Protein AF-A0AAW1B1L0-F1 (afdb_monomer_lite)

Sequence (75 aa):
MNQEEVEHWFLPQLNIIDTFVVEKGFDVFNALDLMENKTFLEMLKFGIGDGYLQYYFYNWKCPSMGPEKVGLVLQ

Radius of gyration: 14.58 Å; chains: 1; bounding box: 39×25×35 Å

InterPro domains:
  IPR000903 Glycylpeptide N-tetradecanoyltransferase [PTHR11377] (24-75)
  IPR016181 Acyl-CoA N-acyltransferase [SSF55729] (1-74)
  IPR022677 Glycylpeptide N-tetradecanoyltransferase, C-terminal [PF02799] (24-68)
  IPR022678 Glycylpeptide N-tetradecanoyltransferase, conserved site [PS00976] (45-51)

pLDDT: mean 76.87, std 13.92, range [44.72, 93.94]

Foldseek 3Di:
DDPVVCCQAPNFDPPFAFFFADDDVDGGDTDTPAAPCVVCCVVVVGGGDPDGDDDDDDPDDDPDDHRNPDPDDDD

Structure (mmCIF, N/CA/C/O backbone):
data_AF-A0AAW1B1L0-F1
#
_entry.id   AF-A0AAW1B1L0-F1
#
loop_
_atom_site.group_PDB
_atom_site.id
_atom_site.type_symbol
_atom_site.label_atom_id
_atom_site.label_alt_id
_atom_site.label_comp_id
_atom_site.label_asym_id
_atom_site.label_entity_id
_atom_site.label_seq_id
_atom_site.pdbx_PDB_ins_code
_atom_site.Cartn_x
_atom_site.Cartn_y
_atom_site.Cartn_z
_atom_site.occupancy
_atom_site.B_iso_or_equiv
_atom_site.auth_seq_id
_atom_site.auth_comp_id
_atom_site.auth_asym_id
_atom_site.auth_atom_id
_atom_site.pdbx_PDB_model_num
ATOM 1 N N . MET A 1 1 ? 15.962 -13.449 -18.485 1.00 60.81 1 MET A N 1
ATOM 2 C CA . MET A 1 1 ? 15.543 -12.705 -17.290 1.00 60.81 1 MET A CA 1
ATOM 3 C C . MET A 1 1 ? 16.796 -12.414 -16.495 1.00 60.81 1 MET A C 1
ATOM 5 O O . MET A 1 1 ? 17.458 -13.362 -16.082 1.00 60.81 1 MET A O 1
ATOM 9 N N . ASN A 1 2 ? 17.217 -11.154 -16.440 1.00 79.56 2 ASN A N 1
ATOM 10 C CA . ASN A 1 2 ? 18.401 -10.763 -15.666 1.00 79.56 2 ASN A CA 1
ATOM 11 C C . ASN A 1 2 ? 18.015 -10.533 -14.190 1.00 79.56 2 ASN A C 1
ATOM 13 O O . ASN A 1 2 ? 16.833 -10.524 -13.852 1.00 79.56 2 ASN A O 1
ATOM 17 N N . GLN A 1 3 ? 19.004 -10.394 -13.305 1.00 73.31 3 GLN A N 1
ATOM 18 C CA . GLN A 1 3 ? 18.756 -10.214 -11.870 1.00 73.31 3 GLN A CA 1
ATOM 19 C C . GLN A 1 3 ? 17.893 -8.973 -11.584 1.00 73.31 3 GLN A C 1
ATOM 21 O O . GLN A 1 3 ? 16.978 -9.044 -10.779 1.00 73.31 3 GLN A O 1
ATOM 26 N N . GLU A 1 4 ? 18.113 -7.885 -12.315 1.00 72.75 4 GLU A N 1
ATOM 27 C CA . GLU A 1 4 ? 17.376 -6.623 -12.179 1.00 72.75 4 GLU A CA 1
ATOM 28 C C . GLU A 1 4 ? 15.884 -6.766 -12.553 1.00 72.75 4 GLU A C 1
ATOM 30 O O . GLU A 1 4 ? 15.005 -6.249 -11.868 1.00 72.75 4 GLU A O 1
ATOM 35 N N . GLU A 1 5 ? 15.567 -7.541 -13.596 1.00 68.00 5 GLU A N 1
ATOM 36 C CA . GLU A 1 5 ? 14.195 -7.920 -13.950 1.00 68.00 5 GLU A CA 1
ATOM 37 C C . GLU A 1 5 ? 13.574 -8.816 -12.875 1.00 68.00 5 GLU A C 1
ATOM 39 O O . GLU A 1 5 ? 12.395 -8.669 -12.571 1.00 68.00 5 GLU A O 1
ATOM 44 N N . VAL A 1 6 ? 14.345 -9.730 -12.280 1.00 69.19 6 VAL A N 1
ATOM 45 C CA . VAL A 1 6 ? 13.847 -10.575 -11.185 1.00 69.19 6 VAL A CA 1
ATOM 46 C C . VAL A 1 6 ? 13.511 -9.728 -9.955 1.00 69.19 6 VAL A C 1
ATOM 48 O O . VAL A 1 6 ? 12.445 -9.897 -9.369 1.00 69.19 6 VAL A O 1
ATOM 51 N N . GLU A 1 7 ? 14.382 -8.786 -9.600 1.00 68.81 7 GLU A N 1
ATOM 52 C CA . GLU A 1 7 ? 14.175 -7.847 -8.495 1.00 68.81 7 GLU A CA 1
ATOM 53 C C . GLU A 1 7 ? 12.959 -6.941 -8.744 1.00 68.81 7 GLU A C 1
ATOM 55 O O . GLU A 1 7 ? 12.144 -6.752 -7.845 1.00 68.81 7 GLU A O 1
ATOM 60 N N . HIS A 1 8 ? 12.773 -6.458 -9.976 1.00 67.75 8 HIS A N 1
ATOM 61 C CA . HIS A 1 8 ? 11.625 -5.633 -10.358 1.00 67.75 8 HIS A CA 1
ATOM 62 C C . HIS A 1 8 ? 10.286 -6.393 -10.344 1.00 67.75 8 HIS A C 1
ATOM 64 O O . HIS A 1 8 ? 9.278 -5.849 -9.902 1.00 67.75 8 HIS A O 1
ATOM 70 N N . TRP A 1 9 ? 10.257 -7.637 -10.838 1.00 64.75 9 TRP A N 1
ATOM 71 C CA . TRP A 1 9 ? 9.017 -8.402 -11.036 1.00 64.75 9 TRP A CA 1
ATOM 72 C C . TRP A 1 9 ? 8.640 -9.330 -9.880 1.00 64.75 9 TRP A C 1
ATOM 74 O O . TRP A 1 9 ? 7.487 -9.744 -9.804 1.00 64.75 9 TRP A O 1
ATOM 84 N N . PHE A 1 10 ? 9.578 -9.711 -9.011 1.00 62.28 10 PHE A N 1
ATOM 85 C CA . PHE A 1 10 ? 9.345 -10.815 -8.072 1.00 62.28 10 PHE A CA 1
ATOM 86 C C . PHE A 1 10 ? 9.791 -10.545 -6.636 1.00 62.28 10 PHE A C 1
ATOM 88 O O . PHE A 1 10 ? 9.414 -11.323 -5.758 1.00 62.28 10 PHE A O 1
ATOM 95 N N . LEU A 1 11 ? 10.558 -9.482 -6.360 1.00 61.25 11 LEU A N 1
ATOM 96 C CA . LEU A 1 11 ? 10.937 -9.163 -4.984 1.00 61.25 11 LEU A CA 1
ATOM 97 C C . LEU A 1 11 ? 9.986 -8.136 -4.353 1.00 61.25 11 LEU A C 1
ATOM 99 O O . LEU A 1 11 ? 9.701 -7.104 -4.960 1.00 61.25 11 LEU A O 1
ATOM 103 N N . PRO A 1 12 ? 9.502 -8.389 -3.123 1.00 57.44 12 PRO A N 1
ATOM 104 C CA . PRO A 1 12 ? 8.721 -7.412 -2.385 1.00 57.44 12 PRO A CA 1
ATOM 105 C C . PRO A 1 12 ? 9.598 -6.207 -2.032 1.00 57.44 12 PRO A C 1
ATOM 107 O O . PRO A 1 12 ? 10.654 -6.350 -1.415 1.00 57.44 12 PRO A O 1
ATOM 110 N N . GLN A 1 13 ? 9.157 -5.010 -2.412 1.00 57.75 13 GLN A N 1
ATOM 111 C CA . GLN A 1 13 ? 9.806 -3.773 -1.990 1.00 57.75 13 GLN A CA 1
ATOM 112 C C . GLN A 1 13 ? 9.376 -3.425 -0.557 1.00 57.75 13 GLN A C 1
ATOM 114 O O . GLN A 1 13 ? 8.183 -3.423 -0.241 1.00 57.75 13 GLN A O 1
ATOM 119 N N . LEU A 1 14 ? 10.358 -3.156 0.312 1.00 44.72 14 LEU A N 1
ATOM 120 C CA . LEU A 1 14 ? 10.123 -2.747 1.700 1.00 44.72 14 LEU A CA 1
ATOM 121 C C . LEU A 1 14 ? 9.382 -1.397 1.758 1.00 44.72 14 LEU A C 1
ATOM 123 O O . LEU A 1 14 ? 9.696 -0.490 0.991 1.00 44.72 14 LEU A O 1
ATOM 127 N N . ASN A 1 15 ? 8.492 -1.245 2.748 1.00 48.56 15 ASN A N 1
ATOM 128 C CA . ASN A 1 15 ? 7.788 -0.003 3.129 1.00 48.56 15 ASN A CA 1
ATOM 129 C C . ASN A 1 15 ? 6.617 0.453 2.233 1.00 48.56 15 ASN A C 1
ATOM 131 O O . ASN A 1 15 ? 6.377 1.653 2.122 1.00 48.56 15 ASN A O 1
ATOM 135 N N . ILE A 1 16 ? 5.885 -0.470 1.600 1.00 50.69 16 ILE A N 1
ATOM 136 C CA . ILE A 1 16 ? 4.786 -0.103 0.685 1.00 50.69 16 ILE A CA 1
ATOM 137 C C . ILE A 1 16 ? 3.400 -0.034 1.359 1.00 50.69 16 ILE A C 1
ATOM 139 O O . ILE A 1 16 ? 2.509 0.589 0.786 1.00 50.69 16 ILE A O 1
ATOM 143 N N . ILE A 1 17 ? 3.164 -0.632 2.540 1.00 52.53 17 ILE A N 1
ATOM 144 C CA . ILE A 1 17 ? 1.797 -0.729 3.097 1.00 52.53 17 ILE A CA 1
ATOM 145 C C . ILE A 1 17 ? 1.760 -0.721 4.611 1.00 52.53 17 ILE A C 1
ATOM 147 O O . ILE A 1 17 ? 2.427 -1.517 5.263 1.00 52.53 17 ILE A O 1
ATOM 151 N N . ASP A 1 18 ? 0.824 0.076 5.109 1.00 53.47 18 ASP A N 1
ATOM 152 C CA . ASP A 1 18 ? 0.331 0.028 6.466 1.00 53.47 18 ASP A CA 1
ATOM 153 C C . ASP A 1 18 ? -1.167 -0.337 6.389 1.00 53.47 18 ASP A C 1
ATOM 155 O O . ASP A 1 18 ? -1.933 0.335 5.702 1.00 53.47 18 ASP A O 1
ATOM 159 N N . THR A 1 19 ? -1.574 -1.447 7.013 1.00 48.47 19 THR A N 1
ATOM 160 C CA . THR A 1 19 ? -2.959 -1.953 7.045 1.00 48.47 19 THR A CA 1
ATOM 161 C C . THR A 1 19 ? -3.571 -1.610 8.380 1.00 48.47 19 THR A C 1
ATOM 163 O O . THR A 1 19 ? -2.928 -1.808 9.392 1.00 48.47 19 THR A O 1
ATOM 166 N N . PHE A 1 20 ? -4.818 -1.170 8.418 1.00 52.25 20 PHE A N 1
ATOM 167 C CA . PHE A 1 20 ? -5.318 -0.401 9.540 1.00 52.25 20 PHE A CA 1
ATOM 168 C C . PHE A 1 20 ? -6.750 -0.802 9.975 1.00 52.25 20 PHE A C 1
ATOM 170 O O . PHE A 1 20 ? -7.320 -1.686 9.352 1.00 52.25 20 PHE A O 1
ATOM 177 N N . VAL A 1 21 ? -7.325 -0.265 11.072 1.00 50.97 21 VAL A N 1
ATOM 178 C CA . VAL A 1 21 ? -8.563 -0.811 11.701 1.00 50.97 21 VAL A CA 1
ATOM 179 C C . VAL A 1 21 ? -9.471 0.292 12.292 1.00 50.97 21 VAL A C 1
ATOM 181 O O . VAL A 1 21 ? -9.002 1.084 13.106 1.00 50.97 21 VAL A O 1
ATOM 184 N N . VAL A 1 22 ? -10.779 0.321 11.960 1.00 55.81 22 VAL A N 1
ATOM 185 C CA . VAL A 1 22 ? -11.812 1.172 12.615 1.00 55.81 22 VAL A CA 1
ATOM 186 C C . VAL A 1 22 ? -13.117 0.393 12.836 1.00 55.81 22 VAL A C 1
ATOM 188 O O . VAL A 1 22 ? -13.605 -0.267 11.924 1.00 55.81 22 VAL A O 1
ATOM 191 N N . GLU A 1 23 ? -13.713 0.529 14.025 1.00 49.97 23 GLU A N 1
ATOM 192 C CA . GLU A 1 23 ? -14.857 -0.262 14.505 1.00 49.97 23 GLU A CA 1
ATOM 193 C C . GLU A 1 23 ? -16.190 0.527 14.409 1.00 49.97 23 GLU A C 1
ATOM 195 O O . GLU A 1 23 ? -16.489 1.391 15.237 1.00 49.97 23 GLU A O 1
ATOM 200 N N . LYS A 1 24 ? -17.010 0.258 13.379 1.00 52.81 24 LYS A N 1
ATOM 201 C CA . LYS A 1 24 ? -18.446 0.632 13.311 1.00 52.81 24 LYS A CA 1
ATOM 202 C C . LYS A 1 24 ? -19.208 -0.345 12.410 1.00 52.81 24 LYS A C 1
ATOM 204 O O . LYS A 1 24 ? -19.248 -0.162 11.199 1.00 52.81 24 LYS A O 1
ATOM 209 N N . GLY A 1 25 ? -19.805 -1.388 12.993 1.00 69.19 25 GLY A N 1
ATOM 210 C CA . GLY A 1 25 ? -20.559 -2.432 12.268 1.00 69.19 25 GLY A CA 1
ATOM 211 C C . GLY A 1 25 ? -19.705 -3.379 11.410 1.00 69.19 25 GLY A C 1
ATOM 212 O O . GLY A 1 25 ? -20.211 -4.389 10.932 1.00 69.19 25 GLY A O 1
ATOM 213 N N . PHE A 1 26 ? -18.423 -3.058 11.261 1.00 65.62 26 PHE A N 1
ATOM 214 C CA . PHE A 1 26 ? -17.356 -3.872 10.702 1.00 65.62 26 PHE A CA 1
ATOM 215 C C . PHE A 1 26 ? -16.278 -4.024 11.778 1.00 65.62 26 PHE A C 1
ATOM 217 O O . PHE A 1 26 ? -16.029 -3.066 12.516 1.00 65.62 26 PHE A O 1
ATOM 224 N N . ASP A 1 27 ? -15.648 -5.197 11.844 1.00 78.69 27 ASP A N 1
ATOM 225 C CA . ASP A 1 27 ? -14.598 -5.492 12.830 1.00 78.69 27 ASP A CA 1
ATOM 226 C C . ASP A 1 27 ? -13.267 -4.814 12.466 1.00 78.69 27 ASP A C 1
ATOM 228 O O . ASP A 1 27 ? -12.492 -4.427 13.338 1.00 78.69 27 ASP A O 1
ATOM 232 N N . VAL A 1 28 ? -12.993 -4.666 11.161 1.00 78.38 28 VAL A N 1
ATOM 233 C CA . VAL A 1 28 ? -11.728 -4.145 10.630 1.00 78.38 28 VAL A CA 1
ATOM 234 C C . VAL A 1 28 ? -11.951 -3.345 9.344 1.00 78.38 28 VAL A C 1
ATOM 236 O O . VAL A 1 28 ? -12.731 -3.751 8.484 1.00 78.38 28 VAL A O 1
ATOM 239 N N . PHE A 1 29 ? -11.224 -2.232 9.187 1.00 84.06 29 PHE A N 1
ATOM 240 C CA . PHE A 1 29 ? -11.197 -1.427 7.962 1.00 84.06 29 PHE A CA 1
ATOM 241 C C . PHE A 1 29 ? -9.762 -1.258 7.459 1.00 84.06 29 PHE A C 1
ATOM 243 O O . PHE A 1 29 ? -9.045 -0.376 7.919 1.00 84.06 29 PHE A O 1
ATOM 250 N N . ASN A 1 30 ? -9.368 -2.071 6.483 1.00 84.94 30 ASN A N 1
ATOM 251 C CA . ASN A 1 30 ? -8.033 -2.020 5.896 1.00 84.94 30 ASN A CA 1
ATOM 252 C C . ASN A 1 30 ? -7.928 -0.904 4.847 1.00 84.94 30 ASN A C 1
ATOM 254 O O . ASN A 1 30 ? -8.851 -0.688 4.062 1.00 84.94 30 ASN A O 1
ATOM 258 N N . ALA A 1 31 ? -6.777 -0.242 4.787 1.00 88.56 31 ALA A N 1
ATOM 259 C CA . ALA A 1 31 ? -6.428 0.701 3.733 1.00 88.56 31 ALA A CA 1
ATOM 260 C C . ALA A 1 31 ? -5.009 0.413 3.239 1.00 88.56 31 ALA A C 1
ATOM 262 O O . ALA A 1 31 ? -4.224 -0.209 3.945 1.00 88.56 31 ALA A O 1
ATOM 263 N N . LEU A 1 32 ? -4.707 0.852 2.020 1.00 89.75 32 LEU A N 1
ATOM 264 C CA . LEU A 1 32 ? -3.367 0.807 1.441 1.00 89.75 32 LEU A CA 1
ATOM 265 C C . LEU A 1 32 ? -2.747 2.208 1.532 1.00 89.75 32 LEU A C 1
ATOM 267 O O . LEU A 1 32 ? -3.471 3.195 1.370 1.00 89.75 32 LEU A O 1
ATOM 271 N N . ASP A 1 33 ? -1.428 2.309 1.710 1.00 89.69 33 ASP A N 1
ATOM 272 C CA . ASP A 1 33 ? -0.694 3.591 1.703 1.00 89.69 33 ASP A CA 1
ATOM 273 C C . ASP A 1 33 ? -0.477 4.131 0.272 1.00 89.69 33 ASP A C 1
ATOM 275 O O . ASP A 1 33 ? 0.626 4.485 -0.133 1.00 89.69 33 ASP A O 1
ATOM 279 N N . LEU A 1 34 ? -1.538 4.118 -0.537 1.00 90.94 34 LEU A N 1
ATOM 280 C CA . LEU A 1 34 ? -1.547 4.648 -1.900 1.00 90.94 34 LEU A CA 1
ATOM 281 C C . LEU A 1 34 ? -1.977 6.115 -1.906 1.00 90.94 34 LEU A C 1
ATOM 283 O O . LEU A 1 34 ? -2.676 6.568 -0.996 1.00 90.94 34 LEU A O 1
ATOM 287 N N . MET A 1 35 ? -1.662 6.820 -2.993 1.00 92.50 35 MET A N 1
ATOM 288 C CA . MET A 1 35 ? -2.084 8.214 -3.200 1.00 92.50 35 MET A CA 1
ATOM 289 C C . MET A 1 35 ? -1.679 9.091 -1.994 1.00 92.50 35 MET A C 1
ATOM 291 O O . MET A 1 35 ? -0.556 8.996 -1.503 1.00 92.50 35 MET A O 1
ATOM 295 N N . GLU A 1 36 ? -2.577 9.930 -1.480 1.00 93.94 36 GLU A N 1
ATOM 296 C CA . GLU A 1 36 ? -2.345 10.758 -0.295 1.00 93.94 36 GLU A CA 1
ATOM 297 C C . GLU A 1 36 ? -2.791 10.100 1.021 1.00 93.94 36 GLU A C 1
ATOM 299 O O . GLU A 1 36 ? -2.868 10.794 2.041 1.00 93.94 36 GLU A O 1
ATOM 304 N N . ASN A 1 37 ? -3.081 8.791 1.044 1.00 90.06 37 ASN A N 1
ATOM 305 C CA . ASN A 1 37 ? -3.649 8.145 2.231 1.00 90.06 37 ASN A CA 1
ATOM 306 C C . ASN A 1 37 ? -2.771 8.369 3.469 1.00 90.06 37 ASN A C 1
ATOM 308 O O . ASN A 1 37 ? -3.292 8.776 4.510 1.00 90.06 37 ASN A O 1
ATOM 312 N N . LYS A 1 38 ? -1.439 8.244 3.349 1.00 90.06 38 LYS A N 1
ATOM 313 C CA . LYS A 1 38 ? -0.479 8.483 4.443 1.00 90.06 38 LYS A CA 1
ATOM 314 C C . LYS A 1 38 ? -0.764 9.727 5.281 1.00 90.06 38 LYS A C 1
ATOM 316 O O . LYS A 1 38 ? -0.523 9.734 6.483 1.00 90.06 38 LYS A O 1
ATOM 321 N N . THR A 1 39 ? -1.270 10.785 4.644 1.00 92.56 39 THR A N 1
ATOM 322 C CA . THR A 1 39 ? -1.493 12.093 5.274 1.00 92.56 39 THR A CA 1
ATOM 323 C C . THR A 1 39 ? -2.552 12.072 6.373 1.00 92.56 39 THR A C 1
ATOM 325 O O . THR A 1 39 ? -2.531 12.940 7.245 1.00 92.56 39 THR A O 1
ATOM 328 N N . PHE A 1 40 ? -3.467 11.098 6.360 1.00 90.94 40 PHE A N 1
ATOM 329 C CA . PHE A 1 40 ? -4.564 11.021 7.322 1.00 90.94 40 PHE A CA 1
ATOM 330 C C . PHE A 1 40 ? -4.678 9.687 8.058 1.00 90.94 40 PHE A C 1
ATOM 332 O O . PHE A 1 40 ? -5.372 9.643 9.072 1.00 90.94 40 PHE A O 1
ATOM 339 N N . LEU A 1 41 ? -4.005 8.621 7.612 1.00 89.50 41 LEU A N 1
ATOM 340 C CA . LEU A 1 41 ? -4.080 7.312 8.272 1.00 89.50 41 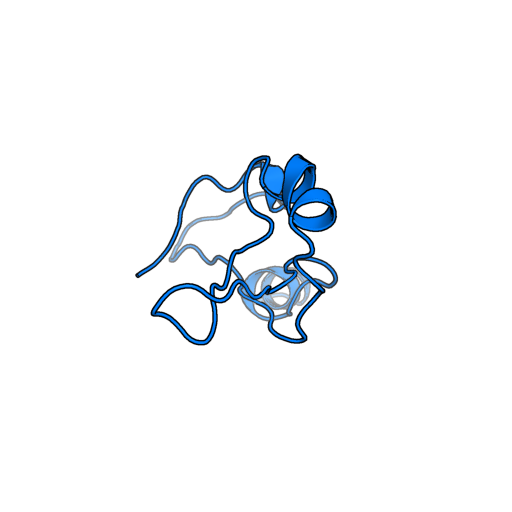LEU A CA 1
ATOM 341 C C . LEU A 1 41 ? -3.632 7.430 9.741 1.00 89.50 41 LEU A C 1
ATOM 343 O O . LEU A 1 41 ? -4.433 7.194 10.642 1.00 89.50 41 LEU A O 1
ATOM 347 N N . GLU A 1 42 ? -2.430 7.939 10.016 1.00 88.00 42 GLU A N 1
ATOM 348 C CA . GLU A 1 42 ? -1.939 8.087 11.398 1.00 88.00 42 GLU A CA 1
ATOM 349 C C . GLU A 1 42 ? -2.913 8.887 12.292 1.00 88.00 42 GLU A C 1
ATOM 351 O O . GLU A 1 42 ? -3.232 8.469 13.408 1.00 88.00 42 GLU A O 1
ATOM 356 N N . MET A 1 43 ? -3.485 9.984 11.772 1.00 90.81 43 MET A N 1
ATOM 357 C CA . MET A 1 43 ? -4.499 10.781 12.484 1.00 90.81 43 MET A CA 1
ATOM 358 C C . MET A 1 43 ? -5.768 9.989 12.817 1.00 90.81 43 MET A C 1
ATOM 360 O O . MET A 1 43 ? -6.388 10.223 13.857 1.00 90.81 43 MET A O 1
ATOM 364 N N . LEU A 1 44 ? -6.162 9.052 11.955 1.00 88.75 44 LEU A N 1
ATOM 365 C CA . LEU A 1 44 ? -7.324 8.191 12.154 1.00 88.75 44 LEU A CA 1
ATOM 366 C C . LEU A 1 44 ? -7.029 6.964 13.035 1.00 88.75 44 LEU A C 1
ATOM 368 O O . LEU A 1 44 ? -7.924 6.143 13.225 1.00 88.75 44 LEU A O 1
ATOM 372 N N . LYS A 1 45 ? -5.827 6.854 13.627 1.00 86.19 45 LYS A N 1
ATOM 373 C CA . LYS A 1 45 ? -5.388 5.734 14.496 1.00 86.19 45 LYS A CA 1
ATOM 374 C C . LYS A 1 45 ? -5.314 4.381 13.798 1.00 86.19 45 LYS A C 1
ATOM 376 O O . LYS A 1 45 ? -5.388 3.321 14.413 1.00 86.19 45 LYS A O 1
ATOM 381 N N . PHE A 1 46 ? -5.135 4.448 12.500 1.00 86.62 46 PHE A N 1
ATOM 382 C CA . PHE A 1 46 ? -4.699 3.359 11.668 1.00 86.62 46 PHE A CA 1
ATOM 383 C C . PHE A 1 46 ? -3.271 2.984 12.200 1.00 86.62 46 PHE A C 1
ATOM 385 O O . PHE A 1 46 ? -2.399 3.847 12.250 1.00 86.62 46 PHE A O 1
ATOM 392 N N . GLY A 1 47 ? -3.020 1.741 12.668 1.00 84.81 47 GLY A N 1
ATOM 393 C CA . GLY A 1 47 ? -1.657 1.198 12.926 1.00 84.81 47 GLY A CA 1
ATOM 394 C C . GLY A 1 47 ? -1.134 0.166 11.900 1.00 84.81 47 GLY A C 1
ATOM 395 O O . GLY A 1 47 ? -1.903 -0.682 11.497 1.00 84.81 47 GLY A O 1
ATOM 396 N N . ILE A 1 48 ? 0.150 0.230 11.518 1.00 85.88 48 ILE A N 1
ATOM 397 C CA . ILE A 1 48 ? 0.815 -0.538 10.434 1.00 85.88 48 ILE A CA 1
ATOM 398 C C . ILE A 1 48 ? 0.597 -2.063 10.500 1.00 85.88 48 ILE A C 1
ATOM 400 O O . ILE A 1 48 ? 0.723 -2.667 11.564 1.00 85.88 48 ILE A O 1
ATOM 404 N N . GLY A 1 49 ? 0.357 -2.684 9.338 1.00 83.06 49 GLY A N 1
ATOM 405 C CA . GLY A 1 49 ? 0.252 -4.140 9.176 1.00 83.06 49 GLY A CA 1
ATOM 406 C C . GLY A 1 49 ? 1.538 -4.771 8.638 1.00 83.06 49 GLY A C 1
ATOM 407 O O . GLY A 1 49 ? 2.478 -4.076 8.275 1.00 83.06 49 GLY A O 1
ATOM 408 N N . ASP A 1 50 ? 1.583 -6.099 8.561 1.00 81.38 50 ASP A N 1
ATOM 409 C CA . ASP A 1 50 ? 2.743 -6.874 8.086 1.00 81.38 50 ASP A CA 1
ATOM 410 C C . ASP A 1 50 ? 2.648 -7.313 6.610 1.00 81.38 50 ASP A C 1
ATOM 412 O O . ASP A 1 50 ? 3.597 -7.869 6.053 1.00 81.38 50 ASP A O 1
ATOM 416 N N . GLY A 1 51 ? 1.501 -7.076 5.969 1.00 76.44 51 GLY A N 1
ATOM 417 C CA . GLY A 1 51 ? 1.239 -7.452 4.583 1.00 76.44 51 GLY A CA 1
ATOM 418 C C . GLY A 1 51 ? 1.836 -6.484 3.559 1.00 76.44 51 GLY A C 1
ATOM 419 O O . GLY A 1 51 ? 1.800 -5.271 3.737 1.00 76.44 51 GLY A O 1
ATOM 420 N N . TYR A 1 52 ? 2.302 -7.028 2.430 1.00 78.06 52 TYR A N 1
ATOM 421 C CA . TYR A 1 52 ? 2.748 -6.261 1.263 1.00 78.0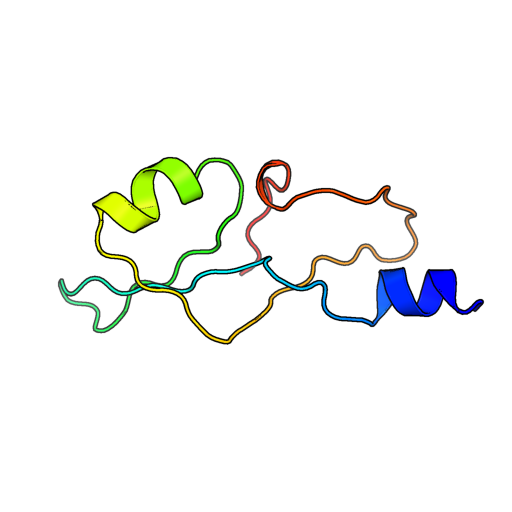6 52 TYR A CA 1
ATOM 422 C C . TYR A 1 52 ? 1.904 -6.621 0.029 1.00 78.06 52 TYR A C 1
ATOM 424 O O . TYR A 1 52 ? 1.635 -7.791 -0.233 1.00 78.06 52 TYR A O 1
ATOM 432 N N . LEU A 1 53 ? 1.540 -5.614 -0.761 1.00 82.06 53 LEU A N 1
ATOM 433 C CA . LEU A 1 53 ? 0.832 -5.697 -2.038 1.00 82.06 53 LEU A CA 1
ATOM 434 C C . LEU A 1 53 ? 1.733 -5.036 -3.070 1.00 82.06 53 LEU A C 1
ATOM 436 O O . LEU A 1 53 ? 2.167 -3.898 -2.901 1.00 82.06 53 LEU A O 1
ATOM 440 N N . GLN A 1 54 ? 2.030 -5.780 -4.123 1.00 82.88 54 GLN A N 1
ATOM 441 C CA . GLN A 1 54 ? 2.916 -5.352 -5.192 1.00 82.88 54 GLN A CA 1
ATOM 442 C C . GLN A 1 54 ? 2.096 -5.234 -6.478 1.00 82.88 54 GLN A C 1
ATOM 444 O O . GLN A 1 54 ? 1.261 -6.093 -6.770 1.00 82.88 54 GLN A O 1
ATOM 449 N N . TYR A 1 55 ? 2.320 -4.161 -7.234 1.00 83.50 55 TYR A N 1
ATOM 450 C CA . TYR A 1 55 ? 1.638 -3.912 -8.502 1.00 83.50 55 TYR A CA 1
ATOM 451 C C . TYR A 1 55 ? 2.518 -4.369 -9.657 1.00 83.50 55 TYR A C 1
ATOM 453 O O . TYR A 1 55 ? 3.655 -3.924 -9.795 1.00 83.50 55 TYR A O 1
ATOM 461 N N . TYR A 1 56 ? 1.960 -5.217 -10.518 1.00 84.94 56 TYR A N 1
ATOM 462 C CA . TYR A 1 56 ? 2.655 -5.753 -11.680 1.00 84.94 56 TYR A CA 1
ATOM 463 C C . TYR A 1 56 ? 1.866 -5.478 -12.952 1.00 84.94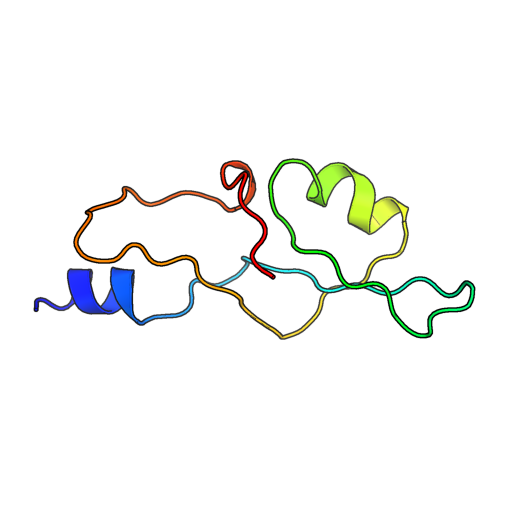 56 TYR A C 1
ATOM 465 O O . TYR A 1 56 ? 0.647 -5.642 -12.998 1.00 84.94 56 TYR A O 1
ATOM 473 N N . PHE A 1 57 ? 2.578 -5.112 -14.014 1.00 83.56 57 PHE A N 1
ATOM 474 C CA . PHE A 1 57 ? 2.028 -5.065 -15.360 1.00 83.56 57 PHE A CA 1
ATOM 475 C C . PHE A 1 57 ? 2.443 -6.294 -16.161 1.00 83.56 57 PHE A C 1
ATOM 477 O O . PHE A 1 57 ? 3.607 -6.672 -16.197 1.00 83.56 57 PHE A O 1
ATOM 484 N N . TYR A 1 58 ? 1.511 -6.900 -16.885 1.00 81.94 58 TYR A N 1
ATOM 485 C CA . TYR A 1 58 ? 1.875 -7.927 -17.853 1.00 81.94 58 TYR A CA 1
ATOM 486 C C . TYR A 1 58 ? 2.371 -7.276 -19.152 1.00 81.94 58 TYR A C 1
ATOM 488 O O . TYR A 1 58 ? 1.682 -6.429 -19.718 1.00 81.94 58 TYR A O 1
ATOM 496 N N . ASN A 1 59 ? 3.544 -7.698 -19.643 1.00 85.25 59 ASN A N 1
ATOM 497 C CA . ASN A 1 59 ? 4.106 -7.271 -20.933 1.00 85.25 59 ASN A CA 1
ATOM 498 C C . ASN A 1 59 ? 4.332 -5.745 -21.068 1.00 85.25 59 ASN A C 1
ATOM 500 O O . ASN A 1 59 ? 4.266 -5.191 -22.166 1.00 85.25 59 ASN A O 1
ATOM 504 N N . TRP A 1 60 ? 4.605 -5.049 -19.959 1.00 83.44 60 TRP A N 1
ATOM 505 C CA . TRP A 1 60 ? 4.883 -3.612 -19.964 1.00 83.44 60 TRP A CA 1
ATOM 506 C C . TRP A 1 60 ? 6.012 -3.261 -18.997 1.00 83.44 60 TRP A C 1
ATOM 508 O O . TRP A 1 60 ? 6.020 -3.731 -17.866 1.00 83.44 60 TRP A O 1
ATOM 518 N N . LYS A 1 61 ? 6.959 -2.415 -19.418 1.00 80.50 61 LYS A N 1
ATOM 519 C CA . LYS A 1 61 ? 8.021 -1.911 -18.532 1.00 80.50 61 LYS A CA 1
ATOM 520 C C . LYS A 1 61 ? 7.551 -0.642 -17.829 1.00 80.50 61 LYS A C 1
ATOM 522 O O . LYS A 1 61 ? 7.109 0.295 -18.489 1.00 80.50 61 LYS A O 1
ATOM 527 N N . CYS A 1 62 ? 7.682 -0.600 -16.507 1.00 79.50 62 CYS A N 1
ATOM 528 C CA . CYS A 1 62 ? 7.32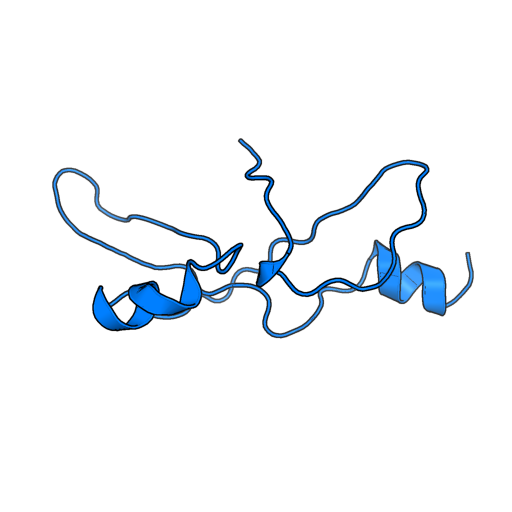3 0.553 -15.689 1.00 79.50 62 CYS A CA 1
ATOM 529 C C . CYS A 1 62 ? 8.559 1.048 -14.919 1.00 79.50 62 CYS A C 1
ATOM 531 O O . CYS A 1 62 ? 9.285 0.220 -14.367 1.00 79.50 62 CYS A O 1
ATOM 533 N N . PRO A 1 63 ? 8.844 2.362 -14.872 1.00 83.69 63 PRO A N 1
ATOM 534 C CA . PRO A 1 63 ? 9.865 2.882 -13.969 1.00 83.69 63 PRO A CA 1
ATOM 535 C C . PRO A 1 63 ? 9.472 2.640 -12.505 1.00 83.69 63 PRO A C 1
ATOM 537 O O . PRO A 1 63 ? 8.291 2.522 -12.179 1.00 83.69 63 PRO A O 1
ATOM 540 N N . SER A 1 64 ? 10.466 2.614 -11.613 1.00 81.38 64 SER A N 1
ATOM 541 C CA . SER A 1 64 ? 10.203 2.541 -10.173 1.00 81.38 64 SER A CA 1
ATOM 542 C C . SER A 1 64 ? 9.346 3.726 -9.729 1.00 81.38 64 SER A C 1
ATOM 544 O O . SER A 1 64 ? 9.621 4.878 -10.077 1.00 81.38 64 SER A O 1
ATOM 546 N N . MET A 1 65 ? 8.309 3.435 -8.955 1.00 85.25 65 MET A N 1
ATOM 547 C CA . MET A 1 65 ? 7.285 4.384 -8.544 1.00 85.25 65 MET A CA 1
ATOM 548 C C . MET A 1 65 ? 6.963 4.157 -7.068 1.00 85.25 65 MET A C 1
ATOM 550 O O . MET A 1 65 ? 6.791 3.015 -6.655 1.00 85.25 65 MET A O 1
ATOM 554 N N . GLY A 1 66 ? 6.885 5.238 -6.289 1.00 86.75 66 GLY A N 1
ATOM 555 C CA . GLY A 1 66 ? 6.391 5.176 -4.917 1.00 86.75 66 GLY A CA 1
ATOM 556 C C . GLY A 1 66 ? 4.867 4.987 -4.876 1.00 86.75 66 GLY A C 1
ATOM 557 O O . GLY A 1 66 ? 4.175 5.381 -5.826 1.00 86.75 66 GLY A O 1
ATOM 558 N N . PRO A 1 67 ? 4.327 4.379 -3.809 1.00 88.31 67 PRO A N 1
ATOM 559 C CA . PRO A 1 6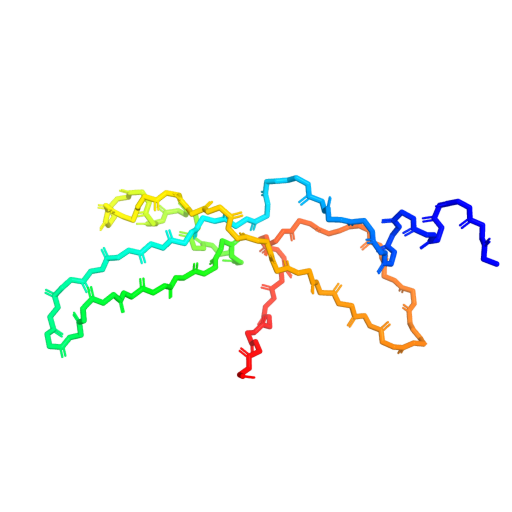7 ? 2.902 4.063 -3.704 1.00 88.31 67 PRO A CA 1
ATOM 560 C C . PRO A 1 67 ? 2.000 5.309 -3.746 1.00 88.31 67 PRO A C 1
ATOM 562 O O . PRO A 1 67 ? 0.866 5.235 -4.222 1.00 88.31 67 PRO A O 1
ATOM 565 N N . GLU A 1 68 ? 2.523 6.487 -3.395 1.00 91.31 68 GLU A N 1
ATOM 566 C CA . GLU A 1 68 ? 1.824 7.774 -3.475 1.00 91.31 68 GLU A CA 1
ATOM 567 C C . GLU A 1 68 ? 1.435 8.185 -4.906 1.00 91.31 68 GLU A C 1
ATOM 569 O O . GLU A 1 68 ? 0.601 9.063 -5.110 1.00 91.31 68 GLU A O 1
ATOM 574 N N . LYS A 1 69 ? 2.027 7.551 -5.923 1.00 89.81 69 LYS A N 1
ATOM 575 C CA . LYS A 1 69 ? 1.719 7.799 -7.341 1.00 89.81 69 LYS A CA 1
ATOM 576 C C . LYS A 1 69 ? 0.821 6.723 -7.957 1.00 89.81 69 LYS A C 1
ATOM 578 O O . LYS A 1 69 ? 0.492 6.810 -9.141 1.00 89.81 69 LYS A O 1
ATOM 583 N N . VAL A 1 70 ? 0.426 5.712 -7.183 1.00 89.88 70 VAL A N 1
ATOM 584 C CA . VAL A 1 70 ? -0.440 4.620 -7.635 1.00 89.88 70 VAL A CA 1
ATOM 585 C C . VAL A 1 70 ? -1.899 4.981 -7.356 1.00 89.88 70 VAL A C 1
ATOM 587 O O . VAL A 1 70 ? -2.335 5.043 -6.214 1.00 89.88 70 VAL A O 1
ATOM 590 N N . GLY A 1 71 ? -2.670 5.194 -8.424 1.00 90.69 71 GLY A N 1
ATOM 591 C CA . GLY A 1 71 ? -4.095 5.551 -8.362 1.00 90.69 71 GLY A CA 1
ATOM 592 C C . GLY A 1 71 ? -5.069 4.373 -8.494 1.00 90.69 71 GLY A C 1
ATOM 593 O O . GLY A 1 71 ? -6.263 4.590 -8.681 1.00 90.69 71 GLY A O 1
ATOM 594 N N . LEU A 1 72 ? -4.576 3.131 -8.479 1.00 89.12 72 LEU A N 1
ATOM 595 C CA . LEU A 1 72 ? -5.365 1.935 -8.786 1.00 89.12 72 LEU A CA 1
ATOM 596 C C . LEU A 1 72 ? -5.578 1.081 -7.534 1.00 89.12 72 LEU A C 1
ATOM 598 O O . LEU A 1 72 ? -4.612 0.621 -6.939 1.00 89.12 72 LEU A O 1
ATOM 602 N N . VAL A 1 73 ? -6.832 0.794 -7.188 1.00 88.81 73 VAL A N 1
ATOM 603 C CA . VAL A 1 73 ? -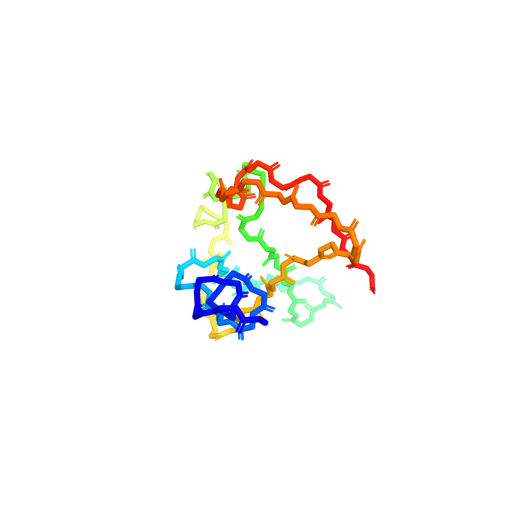7.199 -0.185 -6.151 1.00 88.81 73 VAL A CA 1
ATOM 604 C C . VAL A 1 73 ? -7.758 -1.428 -6.843 1.00 88.81 73 VAL A C 1
ATOM 606 O O . VAL A 1 73 ? -8.657 -1.314 -7.675 1.00 88.81 73 VAL A O 1
ATOM 609 N N . LEU A 1 74 ? -7.201 -2.600 -6.535 1.00 83.69 74 LEU A N 1
ATOM 610 C CA . LEU A 1 74 ? -7.656 -3.889 -7.068 1.00 83.69 74 LEU A CA 1
ATOM 611 C C . LEU A 1 74 ? -8.746 -4.484 -6.157 1.00 83.69 74 LEU A C 1
ATOM 613 O O . LEU A 1 74 ? -8.700 -4.270 -4.945 1.00 83.69 74 LEU A O 1
ATOM 617 N N . GLN A 1 75 ? -9.723 -5.186 -6.748 1.00 75.94 75 GLN A N 1
ATOM 618 C CA . GLN A 1 75 ? -10.833 -5.852 -6.043 1.00 75.94 75 GLN A CA 1
ATOM 619 C C . GLN A 1 75 ? -10.552 -7.327 -5.772 1.00 75.94 75 GLN A C 1
ATOM 621 O O . GLN A 1 75 ? -9.892 -7.960 -6.628 1.00 75.94 75 GLN A O 1
#

Secondary structure (DSSP, 8-state):
--HHHHHHHHSPPTT--------SSSS-----S-TTTHHHHGGGT----S-------TT-------GGG------

Organism: Crotalus adamanteus (NCBI:txid8729)